Protein AF-A0A256WGK7-F1 (afdb_monomer_lite)

Structure (mmCIF, N/CA/C/O backbone):
data_AF-A0A256WGK7-F1
#
_entry.id   AF-A0A256WGK7-F1
#
loop_
_atom_site.group_PDB
_atom_site.id
_atom_site.type_symbol
_atom_site.label_atom_id
_atom_site.label_alt_id
_atom_site.label_comp_id
_atom_site.label_asym_id
_atom_site.label_entity_id
_atom_site.label_seq_id
_atom_site.pdbx_PDB_ins_code
_atom_site.Cartn_x
_atom_site.Cartn_y
_atom_site.Cartn_z
_atom_site.occupancy
_atom_site.B_iso_or_equiv
_atom_site.auth_seq_id
_atom_site.auth_comp_id
_atom_site.auth_asym_id
_atom_site.auth_atom_id
_atom_site.pdbx_PDB_model_num
ATOM 1 N N . MET A 1 1 ? 8.431 -26.124 1.257 1.00 36.75 1 MET A N 1
ATOM 2 C CA . MET A 1 1 ? 9.357 -27.242 0.966 1.00 36.75 1 MET A CA 1
ATOM 3 C C . MET A 1 1 ? 10.764 -26.671 0.994 1.00 36.75 1 MET A C 1
ATOM 5 O O . MET A 1 1 ? 10.944 -25.592 0.453 1.00 36.75 1 MET A O 1
ATOM 9 N N . LEU A 1 2 ? 11.714 -27.306 1.685 1.00 32.09 2 LEU A N 1
ATOM 10 C CA . LEU A 1 2 ? 13.117 -26.868 1.659 1.00 32.09 2 LEU A CA 1
ATOM 11 C C . LEU A 1 2 ? 13.748 -27.362 0.345 1.00 32.09 2 LEU A C 1
ATOM 13 O O . LEU A 1 2 ? 13.623 -28.556 0.072 1.00 32.09 2 LEU A O 1
ATOM 17 N N . PRO A 1 3 ? 14.369 -26.497 -0.473 1.00 53.66 3 PRO A N 1
ATOM 18 C CA . PRO A 1 3 ? 14.887 -26.891 -1.777 1.00 53.66 3 PRO A CA 1
ATOM 19 C C . PRO A 1 3 ? 16.210 -27.663 -1.635 1.00 53.66 3 PRO A C 1
ATOM 21 O O . PRO A 1 3 ? 17.093 -27.248 -0.890 1.00 53.66 3 PRO A O 1
ATOM 24 N N . ASP A 1 4 ? 16.285 -28.806 -2.319 1.00 60.03 4 ASP A N 1
ATOM 25 C CA . ASP A 1 4 ? 17.394 -29.645 -2.828 1.00 60.03 4 ASP A CA 1
ATOM 26 C C . ASP A 1 4 ? 18.860 -29.524 -2.339 1.00 60.03 4 ASP A C 1
ATOM 28 O O . ASP A 1 4 ? 19.755 -30.036 -3.005 1.00 60.03 4 ASP A O 1
ATOM 32 N N . ILE A 1 5 ? 19.177 -28.943 -1.178 1.00 54.25 5 ILE A N 1
ATOM 33 C CA . ILE A 1 5 ? 20.541 -28.915 -0.589 1.00 54.25 5 ILE A CA 1
ATOM 34 C C . ILE A 1 5 ? 21.589 -28.235 -1.511 1.00 54.25 5 ILE A C 1
ATOM 36 O O . ILE A 1 5 ? 22.785 -28.218 -1.221 1.00 54.25 5 ILE A O 1
ATOM 40 N N . VAL A 1 6 ? 21.172 -27.594 -2.604 1.00 54.12 6 VAL A N 1
ATOM 41 C CA . VAL A 1 6 ? 22.067 -26.813 -3.460 1.00 54.12 6 VAL A CA 1
ATOM 42 C C . VAL A 1 6 ? 22.154 -25.402 -2.891 1.00 54.12 6 VAL A C 1
ATOM 44 O O . VAL A 1 6 ? 21.224 -24.605 -3.002 1.00 54.12 6 VAL A O 1
ATOM 47 N N . LEU A 1 7 ? 23.279 -25.101 -2.243 1.00 52.25 7 LEU A N 1
ATOM 48 C CA . LEU A 1 7 ? 23.610 -23.744 -1.819 1.00 52.25 7 LEU A CA 1
ATOM 49 C C . LEU A 1 7 ? 23.854 -22.868 -3.054 1.00 52.25 7 LEU A C 1
ATOM 51 O O . LEU A 1 7 ? 24.511 -23.294 -4.004 1.00 52.25 7 LEU A O 1
ATOM 55 N N . SER A 1 8 ? 23.354 -21.632 -3.016 1.00 54.84 8 SER A N 1
ATOM 56 C CA . SER A 1 8 ? 23.727 -20.593 -3.981 1.00 54.84 8 SER A CA 1
ATOM 57 C C . SER A 1 8 ? 25.252 -20.469 -4.049 1.00 54.84 8 SER A C 1
ATOM 59 O O . SER A 1 8 ? 25.914 -20.390 -3.014 1.00 54.84 8 SER A O 1
ATOM 61 N N . THR A 1 9 ? 25.814 -20.429 -5.259 1.00 66.12 9 THR A N 1
ATOM 62 C CA . THR A 1 9 ? 27.241 -20.134 -5.473 1.00 66.12 9 THR A CA 1
ATOM 63 C C . THR A 1 9 ? 27.563 -18.652 -5.281 1.00 66.12 9 THR A C 1
ATOM 65 O O . THR A 1 9 ? 28.724 -18.299 -5.103 1.00 66.12 9 THR A O 1
ATOM 68 N N . GLU A 1 10 ? 26.538 -17.798 -5.276 1.00 57.59 10 GLU A N 1
ATOM 69 C CA . GLU A 1 10 ? 26.631 -16.372 -4.976 1.00 57.59 10 GLU A CA 1
ATOM 70 C C . GLU A 1 10 ? 26.283 -16.122 -3.503 1.00 57.59 10 GLU A C 1
ATOM 72 O O . GLU A 1 10 ? 25.233 -16.560 -3.013 1.00 57.59 10 GLU A O 1
ATOM 77 N N . SER A 1 11 ? 27.152 -15.404 -2.787 1.00 47.88 11 SER A N 1
ATOM 78 C CA . SER A 1 11 ? 26.885 -14.959 -1.417 1.00 47.88 11 SER A CA 1
ATOM 79 C C . SER A 1 11 ? 25.913 -13.783 -1.442 1.00 47.88 11 SER A C 1
ATOM 81 O O . SER A 1 11 ? 26.324 -12.635 -1.592 1.00 47.88 11 SER A O 1
ATOM 83 N N . ASN A 1 12 ? 24.625 -14.059 -1.250 1.00 50.34 12 ASN A N 1
ATOM 84 C CA . ASN A 1 12 ? 23.610 -13.020 -1.116 1.00 50.34 12 ASN A CA 1
ATOM 85 C C . ASN A 1 12 ? 23.428 -12.664 0.365 1.00 50.34 12 ASN A C 1
ATOM 87 O O . ASN A 1 12 ? 22.830 -13.418 1.133 1.00 50.34 12 ASN A O 1
ATOM 91 N N . PHE A 1 13 ? 23.963 -11.517 0.783 1.00 41.75 13 PHE A N 1
ATOM 92 C CA . PHE A 1 13 ? 23.689 -10.970 2.110 1.00 41.75 13 PHE A CA 1
ATOM 93 C C . PHE A 1 13 ? 22.294 -10.335 2.115 1.00 41.75 13 PHE A C 1
ATOM 95 O O . PHE A 1 13 ? 22.115 -9.228 1.618 1.00 41.75 13 PHE A O 1
ATOM 102 N N . SER A 1 14 ? 21.312 -11.015 2.709 1.00 45.59 14 SER A N 1
ATOM 103 C CA . SER A 1 14 ? 20.007 -10.417 3.015 1.00 45.59 14 SER A CA 1
ATOM 104 C C . SER A 1 14 ? 20.122 -9.564 4.283 1.00 45.59 14 SER A C 1
ATOM 106 O O . SER A 1 14 ? 19.791 -10.012 5.380 1.00 45.59 14 SER A O 1
ATOM 108 N N . GLN A 1 15 ? 20.659 -8.349 4.164 1.00 50.09 15 GLN A N 1
ATOM 109 C CA . GLN A 1 15 ? 20.529 -7.339 5.217 1.00 50.09 15 GLN A CA 1
ATOM 110 C C . GLN A 1 15 ? 19.231 -6.555 5.016 1.00 50.09 15 GLN A C 1
ATOM 112 O O . GLN A 1 15 ? 18.883 -6.231 3.885 1.00 50.09 15 GLN A O 1
ATOM 117 N N . ILE A 1 16 ? 18.555 -6.196 6.113 1.00 56.91 16 ILE A N 1
ATOM 118 C CA . ILE A 1 16 ? 17.579 -5.101 6.097 1.00 56.91 16 ILE A CA 1
ATOM 119 C C . ILE A 1 16 ? 18.383 -3.818 5.849 1.00 56.91 16 ILE A C 1
ATOM 121 O O . ILE A 1 16 ? 18.945 -3.230 6.772 1.00 56.91 16 ILE A O 1
ATOM 125 N N . SER A 1 17 ? 18.530 -3.459 4.581 1.00 61.66 17 SER A N 1
ATOM 126 C CA . SER A 1 17 ? 19.263 -2.292 4.095 1.00 61.66 17 SER A CA 1
ATOM 127 C C . SER A 1 17 ? 18.315 -1.398 3.283 1.00 61.66 17 SER A C 1
ATOM 129 O O . SER A 1 17 ? 17.110 -1.647 3.247 1.00 61.66 17 SER A O 1
ATOM 131 N N . GLY A 1 18 ? 18.821 -0.300 2.717 1.00 73.06 18 GLY A N 1
ATOM 132 C CA . GLY A 1 18 ? 18.003 0.600 1.897 1.00 73.06 18 GLY A CA 1
ATOM 133 C C . GLY A 1 18 ? 16.888 1.301 2.681 1.00 73.06 18 GLY A C 1
ATOM 134 O O . GLY A 1 18 ? 17.078 1.692 3.840 1.00 73.06 18 GLY A O 1
ATOM 135 N N . GLY A 1 19 ? 15.729 1.478 2.045 1.00 69.62 19 GLY A N 1
ATOM 136 C CA . GLY A 1 19 ? 14.554 2.117 2.646 1.00 69.62 19 GLY A CA 1
ATOM 137 C C . GLY A 1 19 ? 14.128 1.447 3.954 1.00 69.62 19 GLY A C 1
ATOM 138 O O . GLY A 1 19 ? 13.938 2.121 4.965 1.00 69.62 19 GLY A O 1
ATOM 139 N N . ARG A 1 20 ? 14.113 0.111 3.980 1.00 80.19 20 ARG A N 1
ATOM 140 C CA . ARG A 1 20 ? 13.685 -0.688 5.142 1.00 80.19 20 ARG A CA 1
ATOM 141 C C . ARG A 1 20 ? 14.571 -0.562 6.371 1.00 80.19 20 ARG A C 1
ATOM 143 O O . ARG A 1 20 ? 14.124 -0.849 7.477 1.00 80.19 20 ARG A O 1
ATOM 150 N N . GLY A 1 21 ? 15.819 -0.135 6.196 1.00 68.06 21 GLY A N 1
ATOM 151 C CA . GLY A 1 21 ? 16.732 0.132 7.307 1.00 68.06 21 GLY A CA 1
ATOM 152 C C . GLY A 1 21 ? 16.420 1.425 8.073 1.00 68.06 21 GLY A C 1
ATOM 153 O O . GLY A 1 21 ? 17.087 1.713 9.069 1.00 68.06 21 GLY A O 1
ATOM 154 N N . ARG A 1 22 ? 15.453 2.238 7.618 1.00 77.38 22 ARG A N 1
ATOM 155 C CA . ARG A 1 22 ? 15.093 3.522 8.241 1.00 77.38 22 ARG A CA 1
ATOM 156 C C . ARG A 1 22 ? 14.127 3.337 9.424 1.00 77.38 22 ARG A C 1
ATOM 158 O O . ARG A 1 22 ? 13.343 2.399 9.473 1.00 77.38 22 ARG A O 1
ATOM 165 N N . SER A 1 23 ? 14.218 4.241 10.408 1.00 57.38 23 SER A N 1
ATOM 166 C CA . SER A 1 23 ? 13.487 4.165 11.688 1.00 57.38 23 SER A CA 1
ATOM 167 C C . SER A 1 23 ? 11.958 4.132 11.517 1.00 57.38 23 SER A C 1
ATOM 169 O O . SER A 1 23 ? 11.399 4.937 10.772 1.00 57.38 23 SER A O 1
ATOM 171 N N . GLY A 1 24 ? 11.304 3.222 12.253 1.00 64.38 24 GLY A N 1
ATOM 172 C CA . GLY A 1 24 ? 9.895 2.841 12.122 1.00 64.38 24 GLY A CA 1
ATOM 173 C C . GLY A 1 24 ? 8.934 3.649 12.991 1.00 64.38 24 GLY A C 1
ATOM 174 O O . GLY A 1 24 ? 8.632 3.272 14.125 1.00 64.38 24 GLY A O 1
ATOM 175 N N . LEU A 1 25 ? 8.409 4.738 12.434 1.00 85.69 25 LEU A N 1
ATOM 176 C CA . LEU A 1 25 ? 7.195 5.356 12.962 1.00 85.69 25 LEU A CA 1
ATOM 177 C C . LEU A 1 25 ? 5.973 4.613 12.412 1.00 85.69 25 LEU A C 1
ATOM 179 O O . LEU A 1 25 ? 6.031 3.958 11.379 1.00 85.69 25 LEU A O 1
ATOM 183 N N . LEU A 1 26 ? 4.841 4.724 13.101 1.00 92.44 26 LEU A N 1
ATOM 184 C CA . LEU A 1 26 ? 3.584 4.188 12.576 1.00 92.44 26 LEU A CA 1
ATOM 185 C C . LEU A 1 26 ? 3.081 4.998 11.376 1.00 92.44 26 LEU A C 1
ATOM 187 O O . LEU A 1 26 ? 2.435 4.454 10.491 1.00 92.44 26 LEU A O 1
ATOM 191 N N . THR A 1 27 ? 3.399 6.290 11.331 1.00 95.94 27 THR A N 1
ATOM 192 C CA . THR A 1 27 ? 2.856 7.237 10.352 1.00 95.94 27 THR A CA 1
ATOM 193 C C . THR A 1 27 ? 3.712 7.406 9.102 1.00 95.94 27 THR A C 1
ATOM 195 O O . THR A 1 27 ? 3.359 8.203 8.234 1.00 95.94 27 THR A O 1
ATOM 198 N N . ILE A 1 28 ? 4.849 6.714 9.022 1.00 95.62 28 ILE A N 1
ATOM 199 C CA . ILE A 1 28 ? 5.733 6.745 7.862 1.00 95.62 28 ILE A CA 1
ATOM 200 C C . ILE A 1 28 ? 6.407 5.386 7.683 1.00 95.62 28 ILE A C 1
ATOM 202 O O . ILE A 1 28 ? 6.835 4.769 8.656 1.00 95.62 28 ILE A O 1
ATOM 206 N N . ASP A 1 29 ? 6.509 4.930 6.445 1.00 95.75 29 ASP A N 1
ATOM 207 C CA . ASP A 1 29 ? 7.263 3.734 6.090 1.00 95.75 29 ASP A CA 1
ATOM 208 C C . ASP A 1 29 ? 8.086 3.999 4.832 1.00 95.75 29 ASP A C 1
ATOM 210 O O . ASP A 1 29 ? 7.759 4.869 4.020 1.00 95.75 29 ASP A O 1
ATOM 214 N N . TYR A 1 30 ? 9.165 3.245 4.692 1.00 94.81 30 TYR A N 1
ATOM 215 C CA . TYR A 1 30 ? 10.104 3.368 3.592 1.00 94.81 30 TYR A CA 1
ATOM 216 C C . TYR A 1 30 ? 10.328 1.999 2.973 1.00 94.81 30 TYR A C 1
ATOM 218 O O . TYR A 1 30 ? 10.469 1.004 3.686 1.00 94.81 30 TYR A O 1
ATOM 226 N N . ASP A 1 31 ? 10.424 1.952 1.652 1.00 94.50 31 ASP A N 1
ATOM 227 C CA . ASP A 1 31 ? 10.832 0.744 0.950 1.00 94.50 31 ASP A CA 1
ATOM 228 C C . ASP A 1 31 ? 11.645 1.091 -0.294 1.00 94.50 31 ASP A C 1
ATOM 230 O O . ASP A 1 31 ? 11.498 2.173 -0.861 1.00 94.50 31 ASP A O 1
ATOM 234 N N . ASP A 1 32 ? 12.517 0.184 -0.717 1.00 93.94 32 ASP A N 1
ATOM 235 C CA . ASP A 1 32 ? 13.194 0.331 -2.005 1.00 93.94 32 ASP A CA 1
ATOM 236 C C . ASP A 1 32 ? 12.208 0.052 -3.148 1.00 93.94 32 ASP A C 1
ATOM 238 O O . ASP A 1 32 ? 11.349 -0.829 -3.045 1.00 93.94 32 ASP A O 1
ATOM 242 N N . GLY A 1 33 ? 12.330 0.797 -4.237 1.00 94.75 33 GLY A N 1
ATOM 243 C CA . GLY A 1 33 ? 11.521 0.612 -5.432 1.00 94.75 33 GLY A CA 1
ATOM 244 C C . GLY A 1 33 ? 12.258 1.057 -6.689 1.00 94.75 33 GLY A C 1
ATOM 245 O O . GLY A 1 33 ? 13.395 1.531 -6.647 1.00 94.75 33 GLY A O 1
ATOM 246 N N . GLY A 1 34 ? 11.590 0.884 -7.819 1.00 95.44 34 GLY A N 1
ATOM 247 C CA . GLY A 1 34 ? 12.026 1.290 -9.146 1.00 95.44 34 GLY A CA 1
ATOM 248 C C . GLY A 1 34 ? 11.919 2.786 -9.407 1.00 95.44 34 GLY A C 1
ATOM 249 O O . GLY A 1 34 ? 11.627 3.589 -8.512 1.00 95.44 34 GLY A O 1
ATOM 250 N N . ILE A 1 35 ? 12.203 3.152 -10.656 1.00 96.25 35 ILE A N 1
ATOM 251 C CA . ILE A 1 35 ? 12.337 4.542 -11.107 1.00 96.25 35 ILE A CA 1
ATOM 252 C C . ILE A 1 35 ? 11.007 5.308 -11.083 1.00 96.25 35 ILE A C 1
ATOM 254 O O . ILE A 1 35 ? 10.994 6.491 -10.739 1.00 96.25 35 ILE A O 1
ATOM 258 N N . ASP A 1 36 ? 9.890 4.635 -11.363 1.00 96.62 36 ASP A N 1
ATOM 259 C CA . ASP A 1 36 ? 8.534 5.167 -11.212 1.00 96.62 36 ASP A CA 1
ATOM 260 C C . ASP A 1 36 ? 7.534 4.029 -10.921 1.00 96.62 36 ASP A C 1
ATOM 262 O O . ASP A 1 36 ? 7.859 2.843 -11.011 1.00 96.62 36 ASP A O 1
ATOM 266 N N . VAL A 1 37 ? 6.303 4.386 -10.557 1.00 95.62 37 VAL A N 1
ATOM 267 C CA . VAL A 1 37 ? 5.180 3.445 -10.465 1.00 95.62 37 VAL A CA 1
ATOM 268 C C . VAL A 1 37 ? 4.958 2.792 -11.826 1.00 95.62 37 VAL A C 1
ATOM 270 O O . VAL A 1 37 ? 4.893 3.487 -12.837 1.00 95.62 37 VAL A O 1
ATOM 273 N N . GLN A 1 38 ? 4.806 1.466 -11.835 1.00 95.00 38 GLN A N 1
ATOM 274 C CA . GLN A 1 38 ? 4.683 0.652 -13.053 1.00 95.00 38 GLN A CA 1
ATOM 275 C C . GLN A 1 38 ? 5.909 0.678 -13.981 1.00 95.00 38 GLN A C 1
ATOM 277 O O . GLN A 1 38 ? 5.813 0.261 -15.135 1.00 95.00 38 GLN A O 1
ATOM 282 N N . ASP A 1 39 ? 7.069 1.124 -13.486 1.00 95.44 39 ASP A N 1
ATOM 283 C CA . ASP A 1 39 ? 8.325 1.121 -14.235 1.00 95.44 39 ASP A CA 1
ATOM 284 C C . ASP A 1 39 ? 9.434 0.367 -13.482 1.00 95.44 39 ASP A C 1
ATOM 286 O O . ASP A 1 39 ? 10.023 0.845 -12.509 1.00 95.44 39 ASP A O 1
ATOM 290 N N . THR A 1 40 ? 9.734 -0.838 -13.971 1.00 94.25 40 THR A N 1
ATOM 291 C CA . THR A 1 40 ? 10.762 -1.739 -13.432 1.00 94.25 40 THR A CA 1
ATOM 292 C C . THR A 1 40 ? 12.081 -1.677 -14.212 1.00 94.25 40 THR A C 1
ATOM 294 O O . THR A 1 40 ? 12.939 -2.536 -14.006 1.00 94.25 40 THR A O 1
ATOM 297 N N . SER A 1 41 ? 12.258 -0.720 -15.132 1.00 94.75 41 SER A N 1
ATOM 298 C CA . SER A 1 41 ? 13.396 -0.679 -16.072 1.00 94.75 41 SER A CA 1
ATOM 299 C C . SER A 1 41 ? 14.772 -0.630 -15.398 1.00 94.75 41 SER A C 1
ATOM 301 O O . SER A 1 41 ? 15.725 -1.209 -15.916 1.00 94.75 41 SER A O 1
ATOM 303 N N . GLU A 1 42 ? 14.855 -0.027 -14.212 1.00 93.62 42 GLU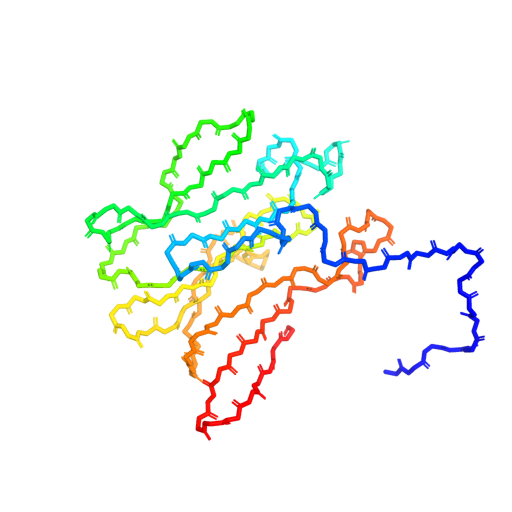 A N 1
ATOM 304 C CA . GLU A 1 42 ? 16.073 0.063 -13.393 1.00 93.62 42 GLU A CA 1
ATOM 305 C C . GLU A 1 42 ? 16.086 -0.937 -12.212 1.00 93.62 42 GLU A C 1
ATOM 307 O O . GLU A 1 42 ? 16.952 -0.887 -11.337 1.00 93.62 42 GLU A O 1
ATOM 312 N N . GLY A 1 43 ? 15.125 -1.868 -12.173 1.00 92.31 43 GLY A N 1
ATOM 313 C CA . GLY A 1 43 ? 14.933 -2.819 -11.075 1.00 92.31 43 GLY A CA 1
ATOM 314 C C . GLY A 1 43 ? 14.264 -2.212 -9.835 1.00 92.31 43 GLY A C 1
ATOM 315 O O . GLY A 1 43 ? 14.023 -1.014 -9.753 1.00 92.31 43 GLY A O 1
ATOM 316 N N . LEU A 1 44 ? 13.956 -3.051 -8.841 1.00 92.81 44 LEU A N 1
ATOM 317 C CA . LEU A 1 44 ? 13.198 -2.671 -7.633 1.00 92.81 44 LEU A CA 1
ATOM 318 C C . LEU A 1 44 ? 14.063 -2.127 -6.481 1.00 92.81 44 LEU A C 1
ATOM 320 O O . LEU A 1 44 ? 13.553 -1.876 -5.392 1.00 92.81 44 LEU A O 1
ATOM 324 N N . LEU A 1 45 ? 15.373 -1.982 -6.693 1.00 91.88 45 LEU A N 1
ATOM 325 C CA . LEU A 1 45 ? 16.337 -1.483 -5.702 1.00 91.88 45 LEU A CA 1
ATOM 326 C C . LEU A 1 45 ? 16.969 -0.149 -6.140 1.00 91.88 45 LEU A C 1
ATOM 328 O O . LEU A 1 45 ? 18.104 0.149 -5.777 1.00 91.88 45 LEU A O 1
ATOM 332 N N . TYR A 1 46 ? 16.262 0.623 -6.968 1.00 93.50 46 TYR A N 1
ATOM 333 C CA . TYR A 1 46 ? 16.794 1.822 -7.615 1.00 93.50 46 TYR A CA 1
ATOM 334 C C . TYR A 1 46 ? 16.804 3.046 -6.690 1.00 93.50 46 TYR A C 1
ATOM 336 O O . TYR A 1 46 ? 17.824 3.723 -6.566 1.00 93.50 46 TYR A O 1
ATOM 344 N N . GLN A 1 47 ? 15.679 3.336 -6.033 1.00 94.06 47 GLN A N 1
ATOM 345 C CA . GLN A 1 47 ? 15.530 4.486 -5.138 1.00 94.06 47 GLN A CA 1
ATOM 346 C C . GLN A 1 47 ? 14.647 4.155 -3.936 1.00 94.06 47 GLN A C 1
ATOM 348 O O . GLN A 1 47 ? 13.908 3.170 -3.934 1.00 94.06 47 GLN A O 1
ATOM 353 N N . ILE A 1 48 ? 14.693 5.014 -2.918 1.00 94.94 48 ILE A N 1
ATOM 354 C CA . ILE A 1 48 ? 13.863 4.865 -1.724 1.00 94.94 48 ILE A CA 1
ATOM 355 C C . ILE A 1 48 ? 12.537 5.584 -1.944 1.00 94.94 48 ILE A C 1
ATOM 357 O O . ILE A 1 48 ? 12.492 6.783 -2.221 1.00 94.94 48 ILE A O 1
ATOM 361 N N . TRP A 1 49 ? 11.458 4.839 -1.761 1.00 96.50 49 TRP A N 1
ATOM 362 C CA . TRP A 1 49 ? 10.100 5.345 -1.718 1.00 96.50 49 TRP A CA 1
ATOM 363 C C . TRP A 1 49 ? 9.650 5.530 -0.275 1.00 96.50 49 TRP A C 1
ATOM 365 O O . TRP A 1 49 ? 10.056 4.794 0.626 1.00 96.50 49 TRP A O 1
ATOM 375 N N . THR A 1 50 ? 8.796 6.524 -0.065 1.00 96.69 50 THR A N 1
ATOM 376 C CA . THR A 1 50 ? 8.249 6.888 1.240 1.00 96.69 50 THR A CA 1
ATOM 377 C C . THR A 1 50 ? 6.731 6.903 1.163 1.00 96.69 50 THR A C 1
ATOM 379 O O . THR A 1 50 ? 6.170 7.591 0.311 1.00 96.69 50 THR A O 1
ATOM 382 N N . ALA A 1 51 ? 6.078 6.192 2.082 1.00 97.44 51 ALA A N 1
ATOM 383 C CA . ALA A 1 51 ? 4.661 6.364 2.375 1.00 97.44 51 ALA A CA 1
ATOM 384 C C . ALA A 1 51 ? 4.504 7.118 3.687 1.00 97.44 51 ALA A C 1
ATOM 386 O O . ALA A 1 51 ? 5.051 6.696 4.703 1.00 97.44 51 ALA A O 1
ATOM 387 N N . ARG A 1 52 ? 3.741 8.208 3.683 1.00 97.44 52 ARG A N 1
ATOM 388 C CA . ARG A 1 52 ? 3.519 9.055 4.857 1.00 97.44 52 ARG A CA 1
ATOM 389 C C . ARG A 1 52 ? 2.037 9.356 5.022 1.00 97.44 52 ARG A C 1
ATOM 391 O O . ARG A 1 52 ? 1.358 9.663 4.052 1.00 97.44 52 ARG A O 1
ATOM 398 N N . ILE A 1 53 ? 1.543 9.310 6.252 1.00 98.12 53 ILE A N 1
ATOM 399 C CA . ILE A 1 53 ? 0.187 9.769 6.571 1.00 98.12 53 ILE A CA 1
ATOM 400 C C . ILE A 1 53 ? 0.169 11.305 6.603 1.00 98.12 53 ILE A C 1
ATOM 402 O O . ILE A 1 53 ? 1.073 11.923 7.176 1.00 98.12 53 ILE A O 1
ATOM 406 N N . SER A 1 54 ? -0.846 11.923 6.000 1.00 98.00 54 SER A N 1
ATOM 407 C CA . SER A 1 54 ? -1.061 13.372 6.061 1.00 98.00 54 SER A CA 1
ATOM 408 C C . SER A 1 54 ? -1.288 13.863 7.497 1.00 98.00 54 SER A C 1
ATOM 410 O O . SER A 1 54 ? -1.713 13.116 8.382 1.00 98.00 54 SER A O 1
ATOM 412 N N . ASP A 1 55 ? -1.030 15.147 7.749 1.00 96.75 55 ASP A N 1
ATOM 413 C CA . ASP A 1 55 ? -1.105 15.714 9.105 1.00 96.75 55 ASP A CA 1
ATOM 414 C C . ASP A 1 55 ? -2.533 15.683 9.682 1.00 96.75 55 ASP A C 1
ATOM 416 O O . ASP A 1 55 ? -2.726 15.547 10.892 1.00 96.75 55 ASP A O 1
ATOM 420 N N . ASP A 1 56 ? -3.541 15.768 8.813 1.00 97.00 56 ASP A N 1
ATOM 421 C CA . ASP A 1 56 ? -4.962 15.655 9.147 1.00 97.00 56 ASP A CA 1
ATOM 422 C C . ASP A 1 56 ? -5.465 14.198 9.203 1.00 97.00 56 ASP A C 1
ATOM 424 O O . ASP A 1 56 ? -6.620 13.962 9.560 1.00 97.00 56 ASP A O 1
ATOM 428 N N . LYS A 1 57 ? -4.593 13.220 8.917 1.00 97.81 57 LYS A N 1
ATOM 429 C CA . LYS A 1 57 ? -4.867 11.774 8.944 1.00 97.81 57 LYS A CA 1
ATOM 430 C C . LYS A 1 57 ? -5.962 11.322 7.976 1.00 97.81 57 LYS A C 1
ATOM 432 O O . LYS A 1 57 ? -6.666 10.347 8.263 1.00 97.81 57 LYS A O 1
ATOM 437 N N . THR A 1 58 ? -6.116 12.021 6.856 1.00 98.19 58 THR A N 1
ATOM 438 C CA . THR A 1 58 ? -7.101 11.695 5.814 1.00 98.19 58 THR A CA 1
ATOM 439 C C . THR A 1 58 ? -6.475 11.093 4.558 1.00 98.19 58 THR A C 1
ATOM 441 O O . THR A 1 58 ? -7.193 10.561 3.716 1.00 98.19 58 THR A O 1
ATOM 444 N N . GLU A 1 59 ? -5.148 11.107 4.429 1.00 98.44 59 GLU A N 1
ATOM 445 C CA . GLU A 1 59 ? -4.458 10.640 3.229 1.00 98.44 59 GLU A CA 1
ATOM 446 C C . GLU A 1 59 ? -3.203 9.824 3.559 1.00 98.44 59 GLU A C 1
ATOM 448 O O . GLU A 1 59 ? -2.523 10.053 4.562 1.00 98.44 59 GLU A O 1
ATOM 453 N N . ILE A 1 60 ? -2.873 8.888 2.670 1.00 98.38 60 ILE A N 1
ATOM 45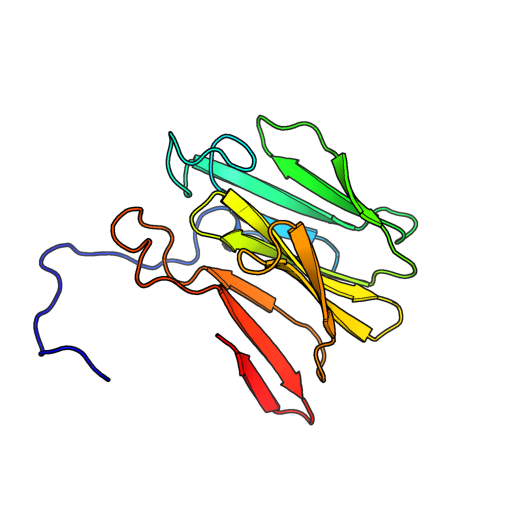4 C CA . ILE A 1 60 ? -1.548 8.276 2.559 1.00 98.38 60 ILE A CA 1
ATOM 455 C C . ILE A 1 60 ? -0.898 8.839 1.303 1.00 98.38 60 ILE A C 1
ATOM 457 O O . ILE A 1 60 ? -1.405 8.673 0.191 1.00 98.38 60 ILE A O 1
ATOM 461 N N . LEU A 1 61 ? 0.233 9.495 1.505 1.00 98.50 61 LEU A N 1
ATOM 462 C CA . LEU A 1 61 ? 1.008 10.194 0.498 1.00 98.50 61 LEU A CA 1
ATOM 463 C C . LEU A 1 61 ? 2.207 9.332 0.102 1.00 98.50 61 LEU A C 1
ATOM 465 O O . LEU A 1 61 ? 2.910 8.821 0.977 1.00 98.50 61 LEU A O 1
ATOM 469 N N . LEU A 1 62 ? 2.443 9.175 -1.200 1.00 98.06 62 LEU A N 1
ATOM 470 C CA . LEU A 1 62 ? 3.616 8.489 -1.743 1.00 98.06 62 LEU A CA 1
ATOM 471 C C . LEU A 1 62 ? 4.573 9.482 -2.389 1.00 98.06 62 LEU A C 1
ATOM 473 O O . LEU A 1 62 ? 4.153 10.396 -3.093 1.00 98.06 62 LEU A O 1
ATOM 477 N N . SER A 1 63 ? 5.867 9.272 -2.176 1.00 98.00 63 SER A N 1
ATOM 478 C CA . SER A 1 63 ? 6.944 10.051 -2.793 1.00 98.00 63 SER A CA 1
ATOM 479 C C . SER A 1 63 ? 8.206 9.207 -2.956 1.00 98.00 63 SER A C 1
ATOM 481 O O . SER A 1 63 ? 8.357 8.166 -2.315 1.00 98.00 63 SER A O 1
ATOM 483 N N . ALA A 1 64 ? 9.118 9.672 -3.802 1.00 96.62 64 ALA A N 1
ATOM 484 C CA . ALA A 1 64 ? 10.469 9.139 -3.945 1.00 96.62 64 ALA A CA 1
ATOM 485 C C . ALA A 1 64 ? 11.429 10.279 -4.297 1.00 96.62 64 ALA A C 1
ATOM 487 O O . ALA A 1 64 ? 10.988 11.383 -4.616 1.00 96.62 64 ALA A O 1
ATOM 488 N N . ASP A 1 65 ? 12.734 10.012 -4.306 1.00 90.62 65 ASP A N 1
ATOM 489 C CA . ASP A 1 65 ? 13.745 11.027 -4.635 1.00 90.62 65 ASP A CA 1
ATOM 490 C C . ASP A 1 65 ? 13.474 11.708 -5.993 1.00 90.62 65 ASP A C 1
ATOM 492 O O . ASP A 1 65 ? 13.626 12.924 -6.120 1.00 90.62 65 ASP A O 1
ATOM 496 N N . ASN A 1 66 ? 12.999 10.947 -6.988 1.00 91.81 66 ASN A N 1
ATOM 497 C CA . ASN A 1 66 ? 12.644 11.462 -8.316 1.00 91.81 66 ASN A CA 1
ATOM 498 C C . ASN A 1 66 ? 11.129 11.599 -8.560 1.00 91.81 66 ASN A C 1
ATOM 500 O O . ASN A 1 66 ? 10.712 11.882 -9.684 1.00 91.81 66 ASN A O 1
ATOM 504 N N . LYS A 1 67 ? 10.289 11.415 -7.533 1.00 94.50 67 LYS A N 1
ATOM 505 C CA . LYS A 1 67 ? 8.825 11.480 -7.652 1.00 94.50 67 LYS A CA 1
ATOM 506 C C . LYS A 1 67 ? 8.243 12.424 -6.607 1.00 94.50 67 LYS A C 1
ATOM 508 O O . LYS A 1 67 ? 8.307 12.155 -5.409 1.00 94.50 67 LYS A O 1
ATOM 513 N N . ALA A 1 68 ? 7.635 13.515 -7.078 1.00 96.56 68 ALA A N 1
ATOM 514 C CA . ALA A 1 68 ? 6.925 14.453 -6.213 1.00 96.56 68 ALA A CA 1
ATOM 515 C C . ALA A 1 68 ? 5.818 13.745 -5.415 1.00 96.56 68 ALA A C 1
ATOM 517 O O . ALA A 1 68 ? 5.210 12.798 -5.912 1.00 96.56 68 ALA A O 1
ATOM 518 N N . GLU A 1 69 ? 5.563 14.226 -4.197 1.00 97.69 69 GLU A N 1
ATOM 519 C CA . GLU A 1 69 ? 4.542 13.669 -3.308 1.00 97.69 69 GLU A CA 1
ATOM 520 C C . GLU A 1 69 ? 3.142 13.760 -3.940 1.00 97.69 69 GLU A C 1
ATOM 522 O O . GLU A 1 69 ? 2.769 14.795 -4.498 1.00 97.69 69 GLU A O 1
ATOM 527 N N . TYR A 1 70 ? 2.370 12.674 -3.863 1.00 98.00 70 TYR A N 1
ATOM 528 C CA . TYR A 1 70 ? 0.985 12.609 -4.332 1.00 98.00 70 TYR A CA 1
ATOM 529 C C . TYR A 1 70 ? 0.124 11.721 -3.425 1.00 98.00 70 TYR A C 1
ATOM 531 O O . TYR A 1 70 ? 0.623 10.790 -2.789 1.00 98.00 70 TYR A O 1
ATOM 539 N N . THR A 1 71 ? -1.183 11.986 -3.390 1.00 98.25 71 THR A N 1
ATOM 540 C CA . THR A 1 71 ? -2.159 11.162 -2.663 1.00 98.25 71 THR A CA 1
ATOM 541 C C . THR A 1 71 ? -2.336 9.808 -3.339 1.00 98.25 71 THR A C 1
ATOM 543 O O . THR A 1 71 ? -2.722 9.736 -4.506 1.00 98.25 71 THR A O 1
ATOM 546 N N . PHE A 1 72 ? -2.090 8.733 -2.590 1.00 98.06 72 PHE A N 1
ATOM 547 C CA . PHE A 1 72 ? -2.272 7.358 -3.053 1.00 98.06 72 PHE A CA 1
ATOM 548 C C . PHE A 1 72 ? -3.528 6.702 -2.476 1.00 98.06 72 PHE A C 1
ATOM 550 O O . PHE A 1 72 ? -4.269 6.044 -3.202 1.00 98.06 72 PHE A O 1
ATOM 557 N N . VAL A 1 73 ? -3.799 6.918 -1.186 1.00 98.12 73 VAL A N 1
ATOM 558 C CA . VAL A 1 73 ? -5.027 6.458 -0.520 1.00 98.12 73 VAL A CA 1
ATOM 559 C C . VAL A 1 73 ? -5.673 7.634 0.192 1.00 98.12 73 VAL A C 1
ATOM 561 O O . VAL A 1 73 ? -4.993 8.382 0.887 1.00 98.12 73 VAL A O 1
ATOM 564 N N . THR A 1 74 ? -6.989 7.766 0.056 1.00 98.00 74 THR A N 1
ATOM 565 C CA . THR A 1 74 ? -7.815 8.669 0.867 1.00 98.00 74 THR A CA 1
ATOM 566 C C . THR A 1 74 ? -8.608 7.865 1.886 1.00 98.00 74 THR A C 1
ATOM 568 O O . THR A 1 74 ? -9.105 6.783 1.569 1.00 98.00 74 THR A O 1
ATOM 571 N N . GLY A 1 75 ? -8.782 8.413 3.078 1.00 96.44 75 GLY A N 1
ATOM 572 C CA . GLY A 1 75 ? -9.475 7.777 4.183 1.00 96.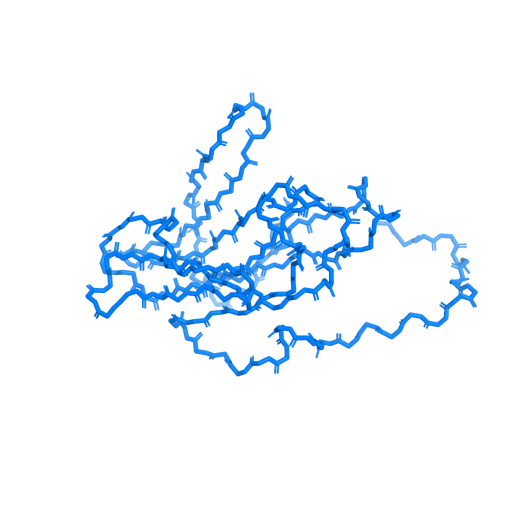44 75 GLY A CA 1
ATOM 573 C C . GLY A 1 75 ? -9.780 8.746 5.320 1.00 96.44 75 GLY A C 1
ATOM 574 O O . GLY A 1 75 ? -9.866 9.959 5.130 1.00 96.44 75 GLY A O 1
ATOM 575 N N . VAL A 1 76 ? -9.966 8.212 6.524 1.00 97.06 76 VAL A N 1
ATOM 576 C CA . VAL A 1 76 ? -10.255 9.003 7.726 1.00 97.06 76 VAL A CA 1
ATOM 577 C C . VAL A 1 76 ? -9.637 8.382 8.979 1.00 97.06 76 VAL A C 1
ATOM 579 O O . VAL A 1 76 ? -9.756 7.186 9.221 1.00 97.06 76 VAL A O 1
ATOM 582 N N . ASN A 1 77 ? -9.010 9.204 9.823 1.00 97.88 77 ASN A N 1
ATOM 583 C CA . ASN A 1 77 ? -8.329 8.751 11.042 1.00 97.88 77 ASN A CA 1
ATOM 584 C C . ASN A 1 77 ? -7.324 7.619 10.769 1.00 97.88 77 ASN A C 1
ATOM 586 O O . ASN A 1 77 ? -7.321 6.600 11.464 1.00 97.88 77 ASN A O 1
ATOM 590 N N . ILE A 1 78 ? -6.481 7.787 9.751 1.00 98.38 78 ILE A N 1
ATOM 591 C CA . ILE A 1 78 ? -5.426 6.824 9.432 1.00 98.38 78 ILE A CA 1
ATOM 592 C C . ILE A 1 78 ? -4.330 6.929 10.502 1.00 98.38 78 ILE A C 1
ATOM 594 O O . ILE A 1 78 ? -3.844 8.023 10.805 1.00 98.38 78 ILE A O 1
ATOM 598 N N . THR A 1 79 ? -3.958 5.809 11.123 1.00 97.88 79 THR A N 1
ATOM 599 C CA . THR A 1 79 ? -3.019 5.795 12.264 1.00 97.88 79 THR A CA 1
ATOM 600 C C . THR A 1 79 ? -1.724 5.055 11.991 1.00 97.88 79 THR A C 1
ATOM 602 O O . THR A 1 79 ? -0.716 5.348 12.633 1.00 97.88 79 THR A O 1
ATOM 605 N N . GLU A 1 80 ? -1.743 4.108 11.058 1.00 97.19 80 GLU A N 1
ATOM 606 C CA . GLU A 1 80 ? -0.584 3.290 10.718 1.00 97.19 80 GLU A CA 1
ATOM 607 C C . GLU A 1 80 ? -0.490 3.106 9.209 1.00 97.19 80 GLU A C 1
ATOM 609 O O . GLU A 1 80 ? -1.518 2.989 8.544 1.00 97.19 80 GLU A O 1
ATOM 614 N N . VAL A 1 81 ? 0.733 3.045 8.687 1.00 97.50 81 VAL A N 1
ATOM 615 C CA . VAL A 1 81 ? 1.025 2.684 7.302 1.00 97.50 81 VAL A CA 1
ATOM 616 C C . VAL A 1 81 ? 2.239 1.756 7.237 1.00 97.50 81 VAL A C 1
ATOM 618 O O . VAL A 1 81 ? 3.168 1.826 8.049 1.00 97.50 81 VAL A O 1
ATOM 621 N N . SER A 1 82 ? 2.212 0.850 6.271 1.00 97.06 82 SER A N 1
ATOM 622 C CA . SER A 1 82 ? 3.336 0.059 5.808 1.00 97.06 82 SER A CA 1
ATOM 623 C C . SER A 1 82 ? 3.264 -0.028 4.291 1.00 97.06 82 SER A C 1
ATOM 625 O O . SER A 1 82 ? 2.201 -0.304 3.745 1.00 97.06 82 SER A O 1
ATOM 627 N N . LEU A 1 83 ? 4.373 0.247 3.621 1.00 96.69 83 LEU A N 1
ATOM 628 C CA . LEU A 1 83 ? 4.498 0.314 2.166 1.00 96.69 83 LEU A CA 1
ATOM 629 C C . LEU A 1 83 ? 5.280 -0.887 1.675 1.00 96.69 83 LEU A C 1
ATOM 631 O O . LEU A 1 83 ? 6.245 -1.237 2.325 1.00 96.69 83 LEU A O 1
ATOM 635 N N . THR A 1 84 ? 4.953 -1.457 0.523 1.00 96.25 84 THR A N 1
ATOM 636 C CA . THR A 1 84 ? 5.896 -2.212 -0.316 1.00 96.25 84 THR A CA 1
ATOM 637 C C . THR A 1 84 ? 5.496 -2.083 -1.786 1.00 96.25 84 THR A C 1
ATOM 639 O O . THR A 1 84 ? 4.584 -1.321 -2.103 1.00 96.25 84 THR A O 1
ATOM 642 N N . PHE A 1 85 ? 6.159 -2.801 -2.686 1.00 96.25 85 PHE A N 1
ATOM 643 C CA . PHE A 1 85 ? 5.805 -2.862 -4.105 1.00 96.25 85 PHE A CA 1
ATOM 644 C C . PHE A 1 85 ? 5.692 -4.317 -4.541 1.00 96.25 85 PHE A C 1
ATOM 646 O O . PHE A 1 85 ? 6.386 -5.170 -3.991 1.00 96.25 85 PHE A O 1
ATOM 653 N N . ASP A 1 86 ? 4.839 -4.598 -5.522 1.00 94.75 86 ASP A N 1
ATOM 654 C CA . ASP A 1 86 ? 4.891 -5.871 -6.239 1.00 94.75 86 ASP A CA 1
ATOM 655 C C . ASP A 1 86 ? 6.038 -5.884 -7.275 1.00 94.75 86 ASP A C 1
ATOM 657 O O . ASP A 1 86 ? 6.747 -4.891 -7.476 1.00 94.75 86 ASP A O 1
ATOM 661 N N . GLN A 1 87 ? 6.210 -7.012 -7.968 1.00 93.50 87 GLN A N 1
ATOM 662 C CA . GLN A 1 87 ? 7.245 -7.171 -8.999 1.00 93.50 87 GLN A CA 1
ATOM 663 C C . GLN A 1 87 ? 7.095 -6.237 -10.203 1.00 93.50 87 GLN A C 1
ATOM 665 O O . GLN A 1 87 ? 8.052 -6.039 -10.946 1.00 93.50 87 GLN A O 1
ATOM 670 N N . ASN A 1 88 ? 5.916 -5.650 -10.391 1.00 94.44 88 ASN A N 1
ATOM 671 C CA . ASN A 1 88 ? 5.604 -4.747 -11.490 1.00 94.44 88 ASN A CA 1
ATOM 672 C C . ASN A 1 88 ? 5.663 -3.277 -11.058 1.00 94.44 88 ASN A C 1
ATOM 674 O O . ASN A 1 88 ? 5.171 -2.417 -11.782 1.00 94.44 88 ASN A O 1
ATOM 678 N N . MET A 1 89 ? 6.243 -2.967 -9.893 1.00 95.81 89 MET A N 1
ATOM 679 C CA . MET A 1 89 ? 6.258 -1.615 -9.330 1.00 95.81 89 MET A CA 1
ATOM 680 C C . MET A 1 89 ? 4.870 -1.020 -9.062 1.00 95.81 89 MET A C 1
ATOM 682 O O . MET A 1 89 ? 4.696 0.201 -9.104 1.00 95.81 89 MET A O 1
ATOM 686 N N . ASN A 1 90 ? 3.874 -1.846 -8.737 1.00 97.12 90 ASN A N 1
ATOM 687 C CA . ASN A 1 90 ? 2.622 -1.356 -8.170 1.00 97.12 90 ASN A CA 1
ATOM 688 C C . ASN A 1 90 ? 2.787 -1.177 -6.649 1.00 97.12 90 ASN A C 1
ATOM 690 O O . ASN A 1 90 ? 3.081 -2.154 -5.950 1.00 97.12 90 ASN A O 1
ATOM 694 N N . PRO A 1 91 ? 2.610 0.045 -6.108 1.00 97.50 91 PRO A N 1
ATOM 695 C CA . PRO A 1 91 ? 2.637 0.252 -4.670 1.00 97.50 91 PRO A CA 1
ATOM 696 C C . PRO A 1 91 ? 1.540 -0.549 -3.976 1.00 97.50 91 PRO A C 1
ATOM 698 O O . PRO A 1 91 ? 0.388 -0.546 -4.389 1.00 97.50 91 PRO A O 1
ATOM 701 N N . CYS A 1 92 ? 1.889 -1.189 -2.874 1.00 97.81 92 CYS A N 1
ATOM 702 C CA . CYS A 1 92 ? 0.959 -1.871 -1.993 1.00 97.81 92 CYS A CA 1
ATOM 703 C C . CYS A 1 92 ? 1.081 -1.246 -0.607 1.00 97.81 92 CYS A C 1
ATOM 705 O O . CYS A 1 92 ? 2.194 -1.015 -0.131 1.00 97.81 92 CYS A O 1
ATOM 707 N N . VAL A 1 93 ? -0.045 -0.964 0.048 1.00 97.75 93 VAL A N 1
ATOM 708 C CA . VAL A 1 93 ? -0.042 -0.376 1.393 1.00 97.75 93 VAL A CA 1
ATOM 709 C C . VAL A 1 93 ? -0.928 -1.158 2.345 1.00 97.75 93 VAL A C 1
ATOM 711 O O . VAL A 1 93 ? -2.097 -1.424 2.070 1.00 97.75 93 VAL A O 1
ATOM 714 N N . ALA A 1 94 ? -0.374 -1.505 3.499 1.00 97.62 94 ALA A N 1
ATOM 715 C CA . ALA A 1 94 ? -1.138 -1.953 4.646 1.00 97.62 94 ALA A CA 1
ATOM 716 C C . ALA A 1 94 ? -1.283 -0.785 5.613 1.00 97.62 94 ALA A C 1
ATOM 718 O O . ALA A 1 94 ? -0.316 -0.081 5.886 1.00 97.62 94 ALA A O 1
ATOM 719 N N . TYR A 1 95 ? -2.489 -0.537 6.102 1.00 97.94 95 TYR A N 1
ATOM 720 C CA . TYR A 1 95 ? -2.767 0.649 6.903 1.00 97.94 95 TYR A CA 1
ATOM 721 C C . TYR A 1 95 ? -3.895 0.401 7.893 1.00 97.94 95 TYR A C 1
ATOM 723 O O . TYR A 1 95 ? -4.659 -0.552 7.755 1.00 97.94 95 TYR A O 1
ATOM 731 N N . VAL A 1 96 ? -3.989 1.254 8.909 1.00 98.25 96 VAL A N 1
ATOM 732 C CA . VAL A 1 96 ? -5.071 1.213 9.899 1.00 98.25 96 VAL A CA 1
ATOM 733 C C . VAL A 1 96 ? -5.905 2.474 9.759 1.00 98.25 96 VAL A C 1
ATOM 735 O O . VAL A 1 96 ? -5.378 3.576 9.891 1.00 98.25 96 VAL A O 1
ATOM 738 N N . GLU A 1 97 ? -7.200 2.304 9.503 1.00 98.06 97 GLU A N 1
ATOM 739 C CA . GLU A 1 97 ? -8.188 3.376 9.368 1.00 98.06 97 GLU A CA 1
ATOM 740 C C . GLU A 1 97 ? -9.349 3.116 10.331 1.00 98.06 97 GLU A C 1
ATOM 742 O O . GLU A 1 97 ? -9.957 2.049 10.270 1.00 98.06 97 GLU A O 1
ATOM 747 N N . ASN A 1 98 ? -9.675 4.072 11.211 1.00 97.12 98 ASN A N 1
ATOM 748 C CA . ASN A 1 98 ? -10.699 3.891 12.255 1.00 97.12 98 ASN A CA 1
ATOM 749 C C . ASN A 1 98 ? -10.547 2.556 13.015 1.00 97.12 98 ASN A C 1
ATOM 751 O O . ASN A 1 98 ? -11.519 1.826 13.190 1.00 97.12 98 ASN A O 1
ATOM 755 N N . GLU A 1 99 ? -9.319 2.218 13.420 1.00 96.06 99 GLU A N 1
ATOM 756 C CA . GLU A 1 99 ? -8.987 0.963 14.124 1.00 96.06 99 GLU A CA 1
ATOM 757 C C . GLU A 1 99 ? -9.174 -0.323 13.287 1.00 96.06 99 GLU A C 1
ATOM 759 O O . GLU A 1 99 ? -8.990 -1.427 13.799 1.00 96.06 99 GLU A O 1
ATOM 764 N N . ILE A 1 100 ? -9.480 -0.206 11.990 1.00 97.75 100 ILE A N 1
ATOM 765 C CA . ILE A 1 100 ? -9.616 -1.330 11.059 1.00 97.75 100 ILE A CA 1
ATOM 766 C C . ILE A 1 100 ? -8.350 -1.435 10.210 1.00 97.75 100 ILE A C 1
ATOM 768 O O . ILE A 1 100 ? -8.022 -0.529 9.442 1.00 97.75 100 ILE A O 1
ATOM 772 N N . SER A 1 101 ? -7.662 -2.571 10.316 1.00 97.81 101 SER A N 1
ATOM 773 C CA . SER A 1 101 ? -6.521 -2.901 9.463 1.00 97.81 101 SER A CA 1
ATOM 774 C C . SER A 1 101 ? -6.978 -3.249 8.048 1.00 97.81 101 SER A C 1
ATOM 776 O O . SER A 1 101 ? -7.907 -4.037 7.850 1.00 97.81 101 SER A O 1
ATOM 778 N N . LYS A 1 102 ? -6.301 -2.682 7.055 1.00 98.19 102 LYS A N 1
ATOM 779 C CA . LYS A 1 102 ? -6.612 -2.809 5.633 1.00 98.19 102 LYS A CA 1
ATOM 780 C C . LYS A 1 102 ? -5.353 -3.087 4.828 1.00 98.19 102 LYS A C 1
ATOM 782 O O . LYS A 1 102 ? -4.257 -2.701 5.230 1.00 98.19 102 LYS A O 1
ATOM 787 N N . PHE A 1 103 ? -5.529 -3.723 3.678 1.00 97.81 103 PHE A N 1
ATOM 788 C CA . PHE A 1 103 ? -4.491 -3.872 2.665 1.00 97.81 103 PHE A CA 1
ATOM 789 C C . PHE A 1 103 ? -5.027 -3.447 1.309 1.00 97.81 103 PHE A C 1
ATOM 791 O O . PHE A 1 103 ? -6.013 -4.010 0.835 1.00 97.81 103 PHE A O 1
ATOM 798 N N . TYR A 1 104 ? -4.374 -2.449 0.725 1.00 98.06 104 TYR A N 1
ATOM 799 C CA . TYR A 1 104 ? -4.670 -1.888 -0.582 1.00 98.06 104 TYR A CA 1
ATOM 800 C C . TYR A 1 104 ? -3.576 -2.296 -1.564 1.00 98.06 104 TYR A C 1
ATOM 802 O O . TYR A 1 104 ? -2.395 -2.021 -1.330 1.00 98.06 104 TYR A O 1
ATOM 810 N N . TRP A 1 105 ? -3.972 -2.990 -2.625 1.00 96.62 105 TRP A N 1
ATOM 811 C CA . TRP A 1 105 ? -3.069 -3.675 -3.548 1.00 96.62 105 TRP A CA 1
ATOM 812 C C . TRP A 1 105 ? -3.681 -3.751 -4.946 1.00 96.62 105 TRP A C 1
ATOM 814 O O . TRP A 1 105 ? -4.890 -3.577 -5.107 1.00 96.62 105 TRP A O 1
ATOM 824 N N . TYR A 1 106 ? -2.845 -3.984 -5.956 1.00 96.06 106 TYR A N 1
ATOM 825 C CA . TYR A 1 106 ? -3.301 -4.150 -7.333 1.00 96.06 106 TYR A CA 1
ATOM 826 C C . TYR A 1 106 ? -3.720 -5.601 -7.593 1.00 96.06 106 TYR A C 1
ATOM 828 O O . TYR A 1 106 ? -2.879 -6.499 -7.582 1.00 96.06 106 TYR A O 1
ATOM 836 N N . ASP A 1 107 ? -5.003 -5.828 -7.868 1.00 94.06 107 ASP A N 1
ATOM 837 C CA . ASP A 1 107 ? -5.536 -7.148 -8.193 1.00 94.06 107 ASP A CA 1
ATOM 838 C C . ASP A 1 107 ? -5.569 -7.347 -9.714 1.00 94.06 107 ASP A C 1
ATOM 840 O O . ASP A 1 107 ? -6.389 -6.784 -10.441 1.00 94.06 107 ASP A O 1
ATOM 844 N N . ALA A 1 108 ? -4.664 -8.188 -10.216 1.00 89.94 108 ALA A N 1
ATOM 845 C CA . ALA A 1 108 ? -4.563 -8.491 -11.641 1.00 89.94 108 ALA A CA 1
ATOM 846 C C . ALA A 1 108 ? -5.773 -9.271 -12.198 1.00 89.94 108 ALA A C 1
ATOM 848 O O . ALA A 1 108 ? -5.970 -9.295 -13.415 1.00 89.94 108 ALA A O 1
ATOM 849 N N . SER A 1 109 ? -6.589 -9.907 -11.347 1.00 92.19 109 SER A N 1
ATOM 850 C CA . SER A 1 109 ? -7.821 -10.589 -11.770 1.00 92.19 109 SER A CA 1
ATOM 851 C C . SER A 1 109 ? -8.942 -9.605 -12.119 1.00 92.19 109 SER A C 1
ATOM 853 O O . SER A 1 109 ? -9.776 -9.888 -12.984 1.00 92.19 109 SER A O 1
ATOM 855 N N . ILE A 1 110 ? -8.919 -8.427 -11.494 1.00 92.75 110 ILE A N 1
ATOM 856 C CA . ILE A 1 110 ? -9.810 -7.296 -11.741 1.00 92.75 110 ILE A CA 1
ATOM 857 C C . ILE A 1 110 ? -8.948 -6.041 -11.913 1.00 92.75 110 ILE A C 1
ATOM 859 O O . ILE A 1 110 ? -8.896 -5.259 -10.980 1.00 92.75 110 ILE A O 1
ATOM 863 N N . PRO A 1 111 ? -8.293 -5.837 -13.074 1.00 92.50 111 PRO A N 1
ATOM 864 C CA . PRO A 1 111 ? -7.080 -5.021 -13.279 1.00 92.50 111 PRO A CA 1
ATOM 865 C C . PRO A 1 111 ? -7.175 -3.572 -12.761 1.00 92.50 111 PRO A C 1
ATOM 867 O O . PRO A 1 111 ? -7.278 -2.606 -13.520 1.00 92.50 111 PRO A O 1
ATOM 870 N N . ALA A 1 112 ? -7.138 -3.437 -11.444 1.00 95.00 112 ALA A N 1
ATOM 871 C CA . ALA A 1 112 ? -7.482 -2.277 -10.648 1.00 95.00 112 ALA A CA 1
ATOM 872 C C . ALA A 1 112 ? -7.011 -2.527 -9.211 1.00 95.00 112 ALA A C 1
ATOM 874 O O . ALA A 1 112 ? -6.682 -3.646 -8.816 1.00 95.00 112 ALA A O 1
ATOM 875 N N . TYR A 1 113 ? -6.988 -1.462 -8.420 1.00 96.94 113 TYR A N 1
ATOM 876 C CA . TYR A 1 113 ? -6.710 -1.593 -7.003 1.00 96.94 113 TYR A CA 1
ATOM 877 C C . TYR A 1 113 ? -7.942 -2.053 -6.231 1.00 96.94 113 TYR A C 1
ATOM 879 O O . TYR A 1 113 ? -9.048 -1.565 -6.474 1.00 96.94 113 TYR A O 1
ATOM 887 N N . ASP A 1 114 ? -7.720 -2.926 -5.255 1.00 97.00 114 ASP A N 1
ATOM 888 C CA . ASP A 1 114 ? -8.740 -3.384 -4.322 1.00 97.00 114 ASP A CA 1
ATOM 889 C C . ASP A 1 114 ? -8.257 -3.277 -2.871 1.00 97.00 114 ASP A C 1
ATOM 891 O O . ASP A 1 114 ? -7.062 -3.175 -2.584 1.00 97.00 114 ASP A O 1
ATOM 895 N N . THR A 1 115 ? -9.210 -3.268 -1.939 1.00 97.25 115 THR A N 1
ATOM 896 C CA . THR A 1 115 ? -8.953 -3.213 -0.500 1.00 97.25 115 THR A CA 1
ATOM 897 C C . THR A 1 115 ? -9.545 -4.422 0.200 1.00 97.25 115 THR A C 1
ATOM 899 O O . THR A 1 115 ? -10.756 -4.630 0.185 1.00 97.25 115 THR A O 1
ATOM 902 N N . ILE A 1 116 ? -8.715 -5.150 0.943 1.00 96.31 116 ILE A N 1
ATOM 903 C CA . ILE A 1 116 ? -9.188 -6.182 1.870 1.00 96.31 116 ILE A CA 1
ATOM 904 C C . ILE A 1 116 ? -9.082 -5.708 3.319 1.00 96.31 116 ILE A C 1
ATOM 906 O O . ILE A 1 116 ? -8.178 -4.955 3.682 1.00 96.31 116 ILE A O 1
ATOM 910 N N . ILE A 1 117 ? -9.999 -6.182 4.162 1.00 97.50 117 ILE A N 1
ATOM 911 C CA . ILE A 1 117 ? -9.935 -5.998 5.616 1.00 97.50 117 ILE A CA 1
ATOM 912 C C . ILE A 1 117 ? -9.118 -7.139 6.221 1.00 97.50 117 ILE A C 1
ATOM 914 O O . ILE A 1 117 ? -9.305 -8.308 5.875 1.00 97.50 117 ILE A O 1
ATOM 918 N N . ILE A 1 118 ? -8.235 -6.794 7.152 1.00 95.75 118 ILE A N 1
ATOM 919 C CA . ILE A 1 118 ? -7.422 -7.740 7.908 1.00 95.75 118 ILE A CA 1
ATOM 920 C C . ILE A 1 118 ? -8.037 -7.879 9.300 1.00 95.75 118 ILE A C 1
ATOM 922 O O . ILE A 1 118 ? -8.177 -6.899 10.029 1.00 95.75 118 ILE A O 1
ATOM 926 N N . ASP A 1 119 ? -8.371 -9.109 9.690 1.00 95.00 119 ASP A N 1
ATOM 927 C CA . ASP A 1 119 ? -8.761 -9.423 11.068 1.00 95.00 119 ASP A CA 1
ATOM 928 C C . ASP A 1 119 ? -7.509 -9.522 11.952 1.00 95.00 119 ASP A C 1
ATOM 930 O O . ASP A 1 119 ? -6.978 -10.603 12.225 1.00 95.00 119 ASP A O 1
ATOM 934 N N . GLY A 1 120 ? -6.993 -8.356 12.326 1.00 94.62 120 GLY A N 1
ATOM 935 C CA . GLY A 1 120 ? -5.793 -8.198 13.128 1.00 94.62 120 GLY A CA 1
ATOM 936 C C . GLY A 1 120 ? -5.371 -6.740 13.248 1.00 94.62 120 GLY A C 1
ATOM 937 O O . GLY A 1 120 ? -6.014 -5.841 12.711 1.00 94.62 120 GLY A O 1
ATOM 938 N N . THR A 1 121 ? -4.274 -6.503 13.956 1.00 94.06 121 THR A N 1
ATOM 939 C CA . THR A 1 121 ? -3.725 -5.169 14.220 1.00 94.06 121 THR A CA 1
ATOM 940 C C . THR A 1 121 ? -2.283 -5.059 13.746 1.00 94.06 121 THR A C 1
ATOM 942 O O . THR A 1 121 ? -1.581 -6.068 13.633 1.00 94.06 121 THR A O 1
ATOM 945 N N . THR A 1 122 ? -1.839 -3.821 13.522 1.00 91.38 122 THR A N 1
ATOM 946 C CA . THR A 1 122 ? -0.458 -3.472 13.149 1.00 91.38 122 THR A CA 1
ATOM 947 C C . THR A 1 122 ? 0.042 -4.274 11.945 1.00 91.38 122 THR A C 1
ATOM 949 O O . THR A 1 122 ? 1.020 -5.021 12.054 1.00 91.38 122 THR A O 1
ATOM 952 N N . PRO A 1 123 ? -0.650 -4.186 10.795 1.00 95.62 123 PRO A N 1
ATOM 953 C CA . PRO A 1 123 ? -0.251 -4.933 9.623 1.00 95.62 123 PRO A CA 1
ATOM 954 C C . PRO A 1 123 ? 1.062 -4.366 9.061 1.00 95.62 123 PRO A C 1
ATOM 956 O O . PRO A 1 123 ? 1.225 -3.153 8.910 1.00 95.62 123 PRO A O 1
ATOM 959 N N . LYS A 1 124 ? 2.008 -5.249 8.750 1.00 94.88 124 LYS A N 1
ATOM 960 C CA . LYS A 1 124 ? 3.286 -4.925 8.107 1.00 94.88 124 LYS A CA 1
ATOM 961 C C . LYS A 1 124 ? 3.450 -5.760 6.854 1.00 94.88 124 LYS A C 1
ATOM 963 O O . LYS A 1 124 ? 3.143 -6.948 6.879 1.00 94.88 124 LYS A O 1
ATOM 968 N N . ILE A 1 125 ? 3.915 -5.139 5.778 1.00 95.12 125 ILE A N 1
ATOM 969 C CA . ILE A 1 125 ? 4.069 -5.795 4.478 1.00 95.12 125 ILE A CA 1
ATOM 970 C C . ILE A 1 125 ? 5.478 -5.627 3.928 1.00 95.12 125 ILE A C 1
ATOM 972 O O . ILE A 1 125 ? 6.116 -4.601 4.159 1.00 95.12 125 ILE A O 1
ATOM 976 N N . PHE A 1 126 ? 5.947 -6.631 3.191 1.00 91.69 126 PHE A N 1
ATOM 977 C CA . PHE A 1 126 ? 7.224 -6.611 2.485 1.00 91.69 126 PHE A CA 1
ATOM 978 C C . PHE A 1 126 ? 7.221 -7.625 1.337 1.00 91.69 126 PHE A C 1
ATOM 980 O O . PHE A 1 126 ? 6.769 -8.749 1.530 1.00 91.69 126 PHE A O 1
ATOM 987 N N . LEU A 1 127 ? 7.750 -7.250 0.172 1.00 93.19 127 LEU A N 1
ATOM 988 C CA . LEU A 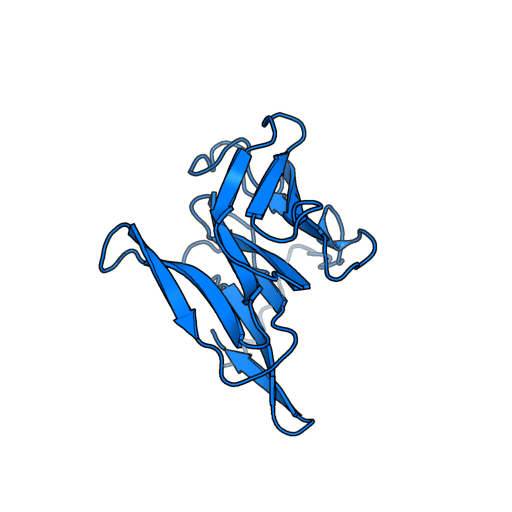1 127 ? 8.072 -8.194 -0.901 1.00 93.19 127 LEU A CA 1
ATOM 989 C C . LEU A 1 127 ? 9.311 -9.007 -0.516 1.00 93.19 127 LEU A C 1
ATOM 991 O O . LEU A 1 127 ? 10.378 -8.425 -0.328 1.00 93.19 127 LEU A O 1
ATOM 995 N N . ASP A 1 128 ? 9.174 -10.325 -0.393 1.00 89.56 128 ASP A N 1
ATOM 996 C CA . ASP A 1 128 ? 10.235 -11.203 0.114 1.00 89.56 128 ASP A CA 1
ATOM 997 C C . ASP A 1 128 ? 11.516 -11.180 -0.730 1.00 89.56 128 ASP A C 1
ATOM 999 O O . ASP A 1 128 ? 12.619 -11.198 -0.176 1.00 89.56 128 ASP A O 1
ATOM 1003 N N . ASP A 1 129 ? 11.373 -11.085 -2.052 1.00 88.88 129 ASP A N 1
ATOM 1004 C CA . ASP A 1 129 ? 12.489 -11.023 -2.978 1.00 88.88 129 ASP A CA 1
ATOM 1005 C C . ASP A 1 129 ? 12.280 -10.012 -4.104 1.00 88.88 129 ASP A C 1
ATOM 1007 O O . ASP A 1 129 ? 11.403 -10.145 -4.950 1.00 88.88 129 ASP A O 1
ATOM 1011 N N . LYS A 1 130 ? 13.152 -9.006 -4.150 1.00 88.50 130 LYS A N 1
ATOM 1012 C CA . LYS A 1 130 ? 13.102 -7.911 -5.129 1.00 88.50 130 LYS A CA 1
ATOM 1013 C C . LYS A 1 130 ? 13.934 -8.154 -6.382 1.00 88.50 130 LYS A C 1
ATOM 1015 O O . LYS A 1 130 ? 14.038 -7.278 -7.242 1.00 88.50 130 LYS A O 1
ATOM 1020 N N . ARG A 1 131 ? 14.609 -9.300 -6.478 1.00 87.00 131 ARG A N 1
ATOM 1021 C CA . ARG A 1 131 ? 15.454 -9.611 -7.630 1.00 87.00 131 ARG A CA 1
ATOM 1022 C C . ARG A 1 131 ? 14.560 -9.896 -8.827 1.00 87.00 131 ARG A C 1
ATOM 1024 O O . ARG A 1 131 ? 13.661 -10.723 -8.749 1.00 87.00 131 ARG A O 1
ATOM 1031 N N . VAL A 1 132 ? 14.893 -9.299 -9.971 1.00 83.38 132 VAL A N 1
ATOM 1032 C CA . VAL A 1 132 ? 14.173 -9.520 -11.240 1.00 83.38 132 VAL A CA 1
ATOM 1033 C C . VAL A 1 132 ? 14.101 -11.010 -11.601 1.00 83.38 132 VAL A C 1
ATOM 1035 O O . VAL A 1 132 ? 13.105 -11.476 -12.136 1.00 83.38 132 VAL A O 1
ATOM 1038 N N . SER A 1 133 ? 15.126 -11.797 -11.257 1.00 84.94 133 SER A N 1
ATOM 1039 C CA . SER A 1 133 ? 15.143 -13.248 -11.485 1.00 84.94 133 SER A CA 1
ATOM 1040 C C . SER A 1 133 ? 14.204 -14.051 -10.578 1.00 84.94 133 SER A C 1
ATOM 1042 O O . SER A 1 133 ? 14.146 -15.274 -10.701 1.00 84.94 133 SER A O 1
ATOM 1044 N N . GLN A 1 134 ? 13.521 -13.410 -9.634 1.00 87.38 134 GLN A N 1
ATOM 1045 C CA . GLN A 1 134 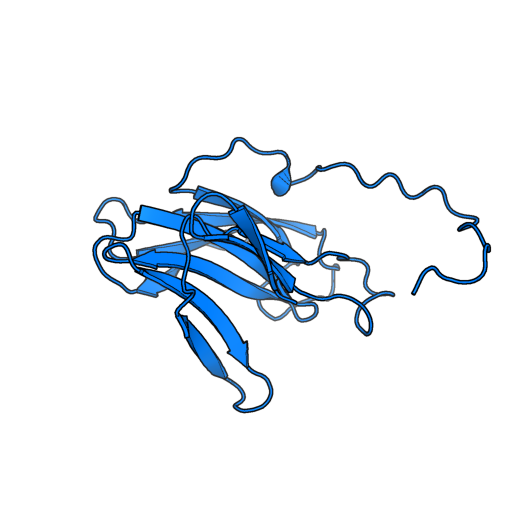? 12.574 -14.028 -8.708 1.00 87.38 134 GLN A CA 1
ATOM 1046 C C . GLN A 1 134 ? 11.138 -13.551 -8.947 1.00 87.38 134 GLN A C 1
ATOM 1048 O O . GLN A 1 134 ? 10.278 -13.874 -8.138 1.00 87.38 134 GLN A O 1
ATOM 1053 N N . SER A 1 135 ? 10.861 -12.871 -10.069 1.00 82.44 135 SER A N 1
ATOM 1054 C CA . SER A 1 135 ? 9.529 -12.337 -10.392 1.00 82.44 135 SER A CA 1
ATOM 1055 C C . SER A 1 135 ? 8.400 -13.363 -10.276 1.00 82.44 135 SER A C 1
ATOM 1057 O O . SER A 1 135 ? 7.308 -13.028 -9.836 1.00 82.44 135 SER A O 1
ATOM 1059 N N . ASP A 1 136 ? 8.683 -14.615 -10.639 1.00 83.38 136 ASP A N 1
ATOM 1060 C CA . ASP A 1 136 ? 7.702 -15.704 -10.654 1.00 83.38 136 ASP A CA 1
ATOM 1061 C C . ASP A 1 136 ? 7.570 -16.430 -9.302 1.00 83.38 136 ASP A C 1
ATOM 1063 O O . ASP A 1 136 ? 6.718 -17.303 -9.159 1.00 83.38 136 ASP A O 1
ATOM 1067 N N . ASN A 1 137 ? 8.442 -16.127 -8.334 1.00 85.00 137 ASN A N 1
ATOM 1068 C CA . ASN A 1 137 ? 8.527 -16.828 -7.047 1.00 85.00 137 ASN A CA 1
ATOM 1069 C C . ASN A 1 137 ? 8.417 -15.901 -5.831 1.00 85.00 137 ASN A C 1
ATOM 1071 O O . ASN A 1 137 ? 8.474 -16.396 -4.709 1.00 85.00 137 ASN A O 1
ATOM 1075 N N . SER A 1 138 ? 8.340 -14.589 -6.042 1.00 88.19 138 SER A N 1
ATOM 1076 C CA . SER A 1 138 ? 8.225 -13.612 -4.967 1.00 88.19 138 SER A CA 1
ATOM 1077 C C . SER A 1 138 ? 6.770 -13.339 -4.625 1.00 88.19 138 SER A C 1
ATOM 1079 O O . SER A 1 138 ? 5.952 -13.173 -5.533 1.00 88.19 138 SER A O 1
ATOM 1081 N N . ASP A 1 139 ? 6.497 -13.144 -3.345 1.00 89.75 139 ASP A N 1
ATOM 1082 C CA . ASP A 1 139 ? 5.180 -12.799 -2.829 1.00 89.75 139 ASP A CA 1
ATOM 1083 C C . ASP A 1 139 ? 5.278 -11.628 -1.847 1.00 89.75 139 ASP A C 1
ATOM 1085 O O . ASP A 1 139 ? 6.280 -11.421 -1.151 1.00 89.75 139 ASP A O 1
ATOM 1089 N N . ILE A 1 140 ? 4.199 -10.851 -1.752 1.00 93.19 140 ILE A N 1
ATOM 1090 C CA . ILE A 1 140 ? 4.077 -9.852 -0.691 1.00 93.19 140 ILE A CA 1
ATOM 1091 C C . ILE A 1 140 ? 3.724 -10.582 0.600 1.00 93.19 140 ILE A C 1
ATOM 1093 O O . ILE A 1 140 ? 2.599 -11.037 0.802 1.00 93.19 140 ILE A O 1
ATOM 1097 N N . LEU A 1 141 ? 4.684 -10.639 1.514 1.00 9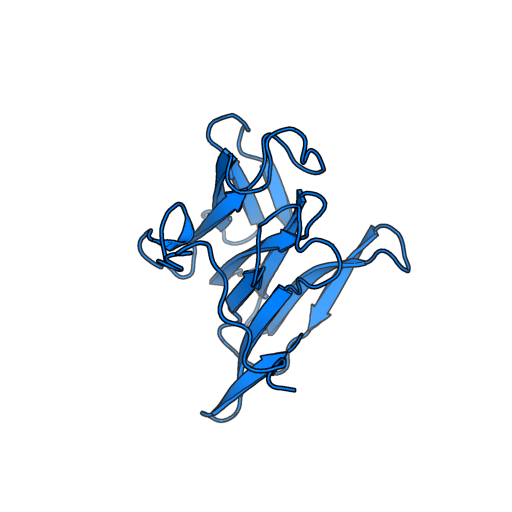3.75 141 LEU A N 1
ATOM 1098 C CA . LEU A 1 141 ? 4.464 -11.152 2.854 1.00 93.75 141 LEU A CA 1
ATOM 1099 C C . LEU A 1 141 ? 3.758 -10.092 3.683 1.00 93.75 141 LEU A C 1
ATOM 1101 O O . LEU A 1 141 ? 4.241 -8.969 3.826 1.00 93.75 141 LEU A O 1
ATOM 1105 N N . MET A 1 142 ? 2.644 -10.473 4.292 1.00 94.50 142 MET A N 1
ATOM 1106 C CA . MET A 1 142 ? 1.913 -9.644 5.237 1.00 94.50 142 MET A CA 1
ATOM 1107 C C . MET A 1 142 ? 1.951 -10.268 6.620 1.00 94.50 142 MET A C 1
ATOM 1109 O O . MET A 1 142 ? 1.582 -11.424 6.781 1.00 94.50 142 MET A O 1
ATOM 1113 N N . PHE A 1 143 ? 2.310 -9.484 7.629 1.00 94.94 143 PHE A N 1
ATOM 1114 C CA . PHE A 1 143 ? 2.336 -9.866 9.035 1.00 94.94 143 PHE A CA 1
ATOM 1115 C C . PHE A 1 143 ? 1.351 -9.020 9.830 1.00 94.94 143 PHE A C 1
ATOM 1117 O O . PHE A 1 143 ? 1.238 -7.824 9.588 1.00 94.94 143 PHE A O 1
ATOM 1124 N N . TYR A 1 144 ? 0.651 -9.614 10.791 1.00 95.50 144 TYR A N 1
ATOM 1125 C CA . TYR A 1 144 ? -0.280 -8.896 11.664 1.00 95.50 144 TYR A CA 1
ATOM 1126 C C . TYR A 1 144 ? -0.446 -9.617 13.001 1.00 95.50 144 TYR A C 1
ATOM 1128 O O . TYR A 1 144 ? -0.175 -10.815 13.125 1.00 95.50 144 TYR A O 1
ATOM 1136 N N . LEU A 1 145 ? -0.904 -8.891 14.019 1.00 95.75 145 LEU A N 1
ATOM 1137 C CA . LEU A 1 145 ? -1.205 -9.457 15.330 1.00 95.75 145 LEU A CA 1
ATOM 1138 C C . LEU A 1 145 ? -2.690 -9.790 15.444 1.00 95.75 145 LEU A C 1
ATOM 1140 O O . LEU A 1 145 ? -3.547 -8.976 15.114 1.00 95.75 145 LEU A O 1
ATOM 1144 N N . ARG A 1 146 ? -3.006 -10.972 15.971 1.00 95.56 146 ARG A N 1
ATOM 1145 C CA . ARG A 1 146 ? -4.380 -11.367 16.305 1.00 95.56 146 ARG A CA 1
ATOM 1146 C C . ARG A 1 146 ? -4.381 -12.182 17.591 1.00 95.56 146 ARG A C 1
ATOM 1148 O O . ARG A 1 146 ? -3.683 -13.189 17.703 1.00 95.56 146 ARG A O 1
ATOM 1155 N N . ASN A 1 147 ? -5.152 -11.740 18.586 1.00 94.12 147 ASN A N 1
ATOM 1156 C CA . ASN A 1 147 ? -5.231 -12.370 19.914 1.00 94.12 147 ASN A CA 1
ATOM 1157 C C . ASN A 1 147 ? -3.850 -12.620 20.555 1.00 94.12 147 ASN A C 1
ATOM 1159 O O . ASN A 1 147 ? -3.601 -13.691 21.103 1.00 94.12 147 ASN A O 1
ATOM 1163 N N . GLY A 1 148 ? -2.928 -11.660 20.424 1.00 92.00 148 GLY A N 1
ATOM 1164 C CA . GLY A 1 148 ? -1.567 -11.756 20.968 1.00 92.00 148 GLY A CA 1
ATOM 1165 C C . GLY A 1 148 ? -0.611 -12.680 20.203 1.00 92.00 148 GLY A C 1
ATOM 1166 O O . GLY A 1 148 ? 0.520 -12.854 20.644 1.00 92.00 148 GLY A O 1
ATOM 1167 N N . ASN A 1 149 ? -1.028 -13.253 19.070 1.00 94.50 149 ASN A N 1
ATOM 1168 C CA . ASN A 1 149 ? -0.178 -14.091 18.224 1.00 94.50 149 ASN A CA 1
ATOM 1169 C C . ASN A 1 149 ? 0.164 -13.370 16.918 1.00 94.50 149 ASN A C 1
ATOM 1171 O O . ASN A 1 149 ? -0.666 -12.638 16.376 1.00 94.50 149 ASN A O 1
ATOM 1175 N N . LEU A 1 150 ? 1.370 -13.615 16.407 1.00 94.69 150 LEU A N 1
ATOM 1176 C CA . LEU A 1 150 ? 1.799 -13.163 15.088 1.00 94.69 150 LEU A CA 1
ATOM 1177 C C . LEU A 1 150 ? 1.264 -14.117 14.014 1.00 94.69 150 LEU A C 1
ATOM 1179 O O . LEU A 1 150 ? 1.513 -15.320 14.070 1.00 94.69 150 LEU A O 1
ATOM 1183 N N . TYR A 1 151 ? 0.561 -13.565 13.033 1.00 95.38 151 TYR A N 1
ATOM 1184 C CA . TYR A 1 151 ? 0.093 -14.261 11.840 1.00 95.38 151 TYR A CA 1
ATOM 1185 C C . TYR A 1 151 ? 0.818 -13.721 10.616 1.00 95.38 151 TYR A C 1
ATOM 1187 O O . TYR A 1 151 ? 1.251 -12.568 10.607 1.00 95.38 151 TYR A O 1
ATOM 1195 N N . HIS A 1 152 ? 0.916 -14.555 9.582 1.00 92.19 152 HIS A N 1
ATOM 1196 C CA . HIS A 1 152 ? 1.339 -14.118 8.261 1.00 92.19 152 HIS A CA 1
ATOM 1197 C C . HIS A 1 152 ? 0.350 -14.577 7.188 1.00 92.19 152 HIS A C 1
ATOM 1199 O O . HIS A 1 152 ? -0.381 -15.553 7.382 1.00 92.19 152 HIS A O 1
ATOM 1205 N N . ARG A 1 153 ? 0.334 -13.857 6.070 1.00 88.44 153 ARG A N 1
ATOM 1206 C CA . ARG A 1 153 ? -0.361 -14.201 4.832 1.00 88.44 153 ARG A CA 1
ATOM 1207 C C . ARG A 1 153 ? 0.597 -13.977 3.659 1.00 88.44 153 ARG A C 1
ATOM 1209 O O . ARG A 1 153 ? 1.397 -13.045 3.707 1.00 88.44 153 ARG A O 1
ATOM 1216 N N . MET A 1 154 ? 0.489 -14.857 2.671 1.00 80.44 154 MET A N 1
ATOM 1217 C CA . MET A 1 154 ? 1.054 -14.735 1.327 1.00 80.44 154 MET A CA 1
ATOM 1218 C C . MET A 1 154 ? -0.118 -14.576 0.359 1.00 80.44 154 MET A C 1
ATOM 1220 O O . MET A 1 154 ? -1.203 -15.135 0.681 1.00 80.44 154 MET A O 1
#

Sequence (154 aa):
MLPDIVLSTESNFSQISGGRGRSGLLTIDYDDGGIDVQDTSEGLLYQIWTARISDDKTEILLSADNKAEYTFVTGVNITEVSLTFDQNMNPCVAYVENEISKFYWYDASIPAYDTIIIDGTTPKIFLDDKRVSQSDNSDILMFYLRNGNLYHRM

Foldseek 3Di:
DDDDPDDDPDDDDPDCDAQSVDDDDQFKGKDFQDPDAQDCPVFRRDWIKMWGQDPQRQFTWIATPNGDIDGDDGAHNKRGWAWEAAQRRHIKIWTAGPNWIKIWTQDPVVRGIDIDTDQFPDKYWYWPDRDNVCNVPIDIWIWGDDPNDIDIDD

Secondary structure (DSSP, 8-state):
----S---SS-------GGGGS---SSEEEEEE-SBTTB-TT-TTSEEEEEEE-TTSSEEEEEETTEEEEEEEE-SSEEEEEEEE-TT--EEEEEEETTEEEEEEEETTTTEEEEEE-SSEEEEEEES---GGGTTT--EEEEEEETTEEEEE-

Radius of gyration: 15.84 Å; chains: 1; bounding box: 38×45×37 Å

pLDDT: mean 88.77, std 14.84, range [32.09, 98.5]